Protein AF-A0A3C1PJQ9-F1 (afdb_monomer)

Nearest PDB structures (foldseek):
  4hst-assembly1_A  TM=9.030E-01  e=2.145E-10  Pseudomonas
  1pnk-assembly1_A  TM=7.696E-01  e=6.444E-09  Escherichia coli
  1kec-assembly1_A  TM=7.588E-01  e=7.122E-09  Escherichia coli
  1ai5-assembly1_A  TM=7.607E-01  e=7.487E-09  Escherichia coli
  1e3a-assembly1_A  TM=7.489E-01  e=1.843E-08  Escherichia coli

Radius of gyration: 20.41 Å; Cα contacts (8 Å, |Δi|>4): 200; chains: 1; bounding box: 45×37×62 Å

Sequence (170 aa):
MPGLEKQVEVYFDTYGIPHIYAQSESDAYYALGYVHAQERLFQMDLMRRVGSGRLAEIFGNDLVETDKFFRTLGIAQKAEEYAKSFNPDSSHAVAMAVAYAKGINQFIEQGKTPIEYTLLGIEKEKFIPSDFYNISGYMAYSFASAFKIEPIVSKVFEQYGTEYLPDMGI

pLDDT: mean 93.15, std 6.01, range [62.59, 98.06]

Structure (mmCIF, N/CA/C/O backbone):
data_AF-A0A3C1PJQ9-F1
#
_entry.id   AF-A0A3C1PJQ9-F1
#
loop_
_atom_site.group_PDB
_atom_site.id
_atom_site.type_symbol
_atom_site.label_atom_id
_atom_site.label_alt_id
_atom_site.label_comp_id
_atom_site.label_asym_id
_atom_site.label_entity_id
_atom_site.label_seq_id
_atom_site.pdbx_PDB_ins_code
_atom_site.Cartn_x
_atom_site.Cartn_y
_atom_site.Cartn_z
_atom_site.occupancy
_atom_site.B_iso_or_equiv
_atom_site.auth_seq_id
_atom_site.auth_comp_id
_atom_site.auth_asym_id
_atom_site.auth_atom_id
_atom_site.pdbx_PDB_model_num
ATOM 1 N N . MET A 1 1 ? -12.695 -4.477 18.049 1.00 72.56 1 MET A N 1
ATOM 2 C CA . MET A 1 1 ? -11.266 -4.450 17.666 1.00 72.56 1 MET A CA 1
ATOM 3 C C . MET A 1 1 ? -10.498 -3.771 18.792 1.00 72.56 1 MET A C 1
ATOM 5 O O . MET A 1 1 ? -10.986 -2.752 19.270 1.00 72.56 1 MET A O 1
ATOM 9 N N . PRO A 1 2 ? -9.384 -4.336 19.283 1.00 80.25 2 PRO A N 1
ATOM 10 C CA . PRO A 1 2 ? -8.573 -3.689 20.309 1.00 80.25 2 PRO A CA 1
ATOM 11 C C . PRO A 1 2 ? -8.003 -2.366 19.774 1.00 80.25 2 PRO A C 1
ATOM 13 O O . PRO A 1 2 ? -7.477 -2.319 18.663 1.00 80.25 2 PRO A O 1
ATOM 16 N N . GLY A 1 3 ? -8.113 -1.295 20.561 1.00 78.25 3 GLY A N 1
ATOM 17 C CA . GLY A 1 3 ? -7.587 0.027 20.204 1.00 78.25 3 GLY A CA 1
ATOM 18 C C . GLY A 1 3 ? -8.566 0.980 19.513 1.00 78.25 3 GLY A C 1
ATOM 19 O O . GLY A 1 3 ? -8.126 2.054 19.122 1.00 78.25 3 GLY A O 1
ATOM 20 N N . LEU A 1 4 ? -9.849 0.618 19.383 1.00 90.00 4 LEU A N 1
ATOM 21 C CA . LEU A 1 4 ? -10.903 1.595 19.087 1.00 90.00 4 LEU A CA 1
ATOM 22 C C . LEU A 1 4 ? -11.228 2.412 20.341 1.00 90.00 4 LEU A C 1
ATOM 24 O O . LEU A 1 4 ? -11.331 1.848 21.434 1.00 90.00 4 LEU A O 1
ATOM 28 N N . GLU A 1 5 ? -11.418 3.715 20.176 1.00 90.00 5 GLU A N 1
ATOM 29 C CA . GLU A 1 5 ? -11.813 4.622 21.259 1.00 90.00 5 GLU A CA 1
ATOM 30 C C . GLU A 1 5 ? -13.328 4.602 21.486 1.00 90.00 5 GLU A C 1
ATOM 32 O O . GLU A 1 5 ? -13.800 4.678 22.623 1.00 90.00 5 GLU A O 1
ATOM 37 N N . LYS A 1 6 ? -14.100 4.496 20.401 1.00 93.06 6 LYS A N 1
ATOM 38 C CA . LYS A 1 6 ? -15.564 4.482 20.392 1.00 93.06 6 LYS A CA 1
ATOM 39 C C . LYS A 1 6 ? -16.100 3.349 19.516 1.00 93.06 6 LYS A C 1
ATOM 41 O O . LYS A 1 6 ? -15.367 2.634 18.835 1.00 93.06 6 LYS A O 1
ATOM 46 N N . GLN A 1 7 ? -17.418 3.168 19.551 1.00 93.88 7 GLN A N 1
ATOM 47 C CA . GLN A 1 7 ? -18.094 2.209 18.684 1.00 93.88 7 GLN A CA 1
ATOM 48 C C . GLN A 1 7 ? -17.959 2.624 17.211 1.00 93.88 7 GLN A C 1
ATOM 50 O O . GLN A 1 7 ? -18.146 3.792 16.862 1.00 93.88 7 GLN A O 1
ATOM 55 N N . VAL A 1 8 ? -17.673 1.634 16.363 1.00 97.19 8 VAL A N 1
ATOM 56 C CA . VAL A 1 8 ? -17.693 1.746 14.903 1.00 97.19 8 VAL A CA 1
ATOM 57 C C . VAL A 1 8 ? -18.676 0.727 14.353 1.00 97.19 8 VAL A C 1
ATOM 59 O O . VAL A 1 8 ? -18.658 -0.436 14.763 1.00 97.19 8 VAL A O 1
ATOM 62 N N . GLU A 1 9 ? -19.515 1.158 13.421 1.00 97.06 9 GLU A N 1
ATOM 63 C CA . GLU A 1 9 ? -20.453 0.303 12.705 1.00 97.06 9 GLU A CA 1
ATOM 64 C C . GLU A 1 9 ? -20.013 0.169 11.251 1.00 97.06 9 GLU A C 1
ATOM 66 O O . GLU A 1 9 ? -19.730 1.159 10.576 1.00 97.06 9 GLU A O 1
ATOM 71 N N . VAL A 1 10 ? -19.947 -1.072 10.774 1.00 96.94 10 VAL A N 1
ATOM 72 C CA . VAL A 1 10 ? -19.665 -1.391 9.376 1.00 96.94 10 VAL A CA 1
ATOM 73 C C . VAL A 1 10 ? -20.825 -2.221 8.862 1.00 96.94 10 VAL A C 1
ATOM 75 O O . VAL A 1 10 ? -21.097 -3.294 9.403 1.00 96.94 10 VAL A O 1
ATOM 78 N N . TYR A 1 11 ? -21.496 -1.742 7.819 1.00 96.81 11 TYR A N 1
ATOM 79 C CA . TYR A 1 11 ? -22.477 -2.541 7.093 1.00 96.81 11 TYR A CA 1
ATOM 80 C C . TYR A 1 11 ? -22.088 -2.642 5.625 1.00 96.81 11 TYR A C 1
ATOM 82 O O . TYR A 1 11 ? -21.501 -1.725 5.058 1.00 96.81 11 TYR A O 1
ATOM 90 N N . PHE A 1 12 ? -22.427 -3.769 5.014 1.00 97.69 12 PHE A N 1
ATOM 91 C CA . PHE A 1 12 ? -22.260 -3.989 3.585 1.00 97.69 12 PHE A CA 1
ATOM 92 C C . PHE A 1 12 ? -23.628 -3.884 2.930 1.00 97.69 12 PHE A C 1
ATOM 94 O O . PHE A 1 12 ? -24.592 -4.486 3.411 1.00 97.69 12 PHE A O 1
ATOM 101 N N . ASP A 1 13 ? -23.726 -3.092 1.869 1.00 97.25 13 ASP A N 1
ATOM 102 C CA . ASP A 1 13 ? -24.965 -3.004 1.104 1.00 97.25 13 ASP A CA 1
ATOM 103 C C . ASP A 1 13 ? -25.174 -4.229 0.194 1.00 97.25 13 ASP A C 1
ATOM 105 O O . ASP A 1 13 ? -24.400 -5.189 0.196 1.00 97.25 13 ASP A O 1
ATOM 109 N N . THR A 1 14 ? -26.241 -4.211 -0.606 1.00 97.56 14 THR A N 1
ATOM 110 C CA . THR A 1 14 ? -26.588 -5.319 -1.509 1.00 97.56 14 THR A CA 1
ATOM 111 C C . THR A 1 14 ? -25.552 -5.581 -2.603 1.00 97.56 14 THR A C 1
ATOM 113 O O . THR A 1 14 ? -25.597 -6.638 -3.226 1.00 97.56 14 THR A O 1
ATOM 116 N N . TYR A 1 15 ? -24.642 -4.639 -2.855 1.00 96.94 15 TYR A N 1
ATOM 117 C CA . TYR A 1 15 ? -23.546 -4.773 -3.814 1.00 96.94 15 TYR A CA 1
ATOM 118 C C . TYR A 1 15 ? -22.225 -5.151 -3.135 1.00 96.94 15 TYR A C 1
ATOM 120 O O . TYR A 1 15 ? -21.206 -5.271 -3.814 1.00 96.94 15 TYR A O 1
ATOM 128 N N . GLY A 1 16 ? -22.225 -5.346 -1.812 1.00 94.75 16 GLY A N 1
ATOM 129 C CA . GLY A 1 16 ? -21.015 -5.625 -1.048 1.00 94.75 16 GLY A CA 1
ATOM 130 C C . GLY A 1 16 ? -20.123 -4.397 -0.868 1.00 94.75 16 GLY A C 1
ATOM 131 O O . GLY A 1 16 ? -18.930 -4.550 -0.618 1.00 94.75 16 GLY A O 1
ATOM 132 N N . ILE A 1 17 ? -20.662 -3.180 -0.995 1.00 97.00 17 ILE A N 1
ATOM 133 C CA . ILE A 1 17 ? -19.900 -1.962 -0.708 1.00 97.00 17 ILE A CA 1
ATOM 134 C C . ILE A 1 17 ? -19.950 -1.715 0.807 1.00 97.00 17 ILE A C 1
ATOM 136 O O . ILE A 1 17 ? -21.048 -1.657 1.370 1.00 97.00 17 ILE A O 1
ATOM 140 N N . PRO A 1 18 ? -18.795 -1.576 1.486 1.00 97.44 18 PRO A N 1
ATOM 141 C CA . PRO A 1 18 ? -18.763 -1.292 2.912 1.00 97.44 18 PRO A CA 1
ATOM 142 C C . PRO A 1 18 ? -19.053 0.185 3.196 1.00 97.44 18 PRO A C 1
ATOM 144 O O . PRO A 1 18 ? -18.413 1.080 2.644 1.00 97.44 18 PRO A O 1
ATOM 147 N N . HIS A 1 19 ? -19.961 0.433 4.133 1.00 97.62 19 HIS A N 1
ATOM 148 C CA . HIS A 1 19 ? -20.252 1.747 4.698 1.00 97.62 19 HIS A CA 1
ATOM 149 C C . HIS A 1 19 ? -19.795 1.764 6.158 1.00 97.62 19 HIS A C 1
ATOM 151 O O . HIS A 1 19 ? -20.226 0.927 6.954 1.00 97.62 19 HIS A O 1
ATOM 157 N N . ILE A 1 20 ? -18.902 2.695 6.504 1.00 97.75 20 ILE A N 1
ATOM 158 C CA . ILE A 1 20 ? -18.249 2.776 7.820 1.00 97.75 20 ILE A CA 1
ATOM 159 C C . ILE A 1 20 ? -18.738 4.028 8.553 1.00 97.75 20 ILE A C 1
ATOM 161 O O . ILE A 1 20 ? -18.538 5.145 8.077 1.00 97.75 20 ILE A O 1
ATOM 165 N N . TYR A 1 21 ? -19.332 3.844 9.732 1.00 97.56 21 TYR A N 1
ATOM 166 C CA . TYR A 1 21 ? -19.806 4.916 10.608 1.00 97.56 21 TYR A CA 1
ATOM 167 C C . TYR A 1 21 ? -19.012 4.896 11.907 1.00 97.56 21 TYR A C 1
ATOM 169 O O . TYR A 1 21 ? -19.026 3.909 12.641 1.00 97.56 21 TYR A O 1
ATOM 177 N N . ALA A 1 22 ? -18.330 5.998 12.205 1.00 96.88 22 ALA A N 1
ATOM 178 C CA . ALA A 1 22 ? -17.497 6.137 13.392 1.00 96.88 22 ALA A CA 1
ATOM 179 C C . ALA A 1 22 ? -17.677 7.518 14.034 1.00 96.88 22 ALA A C 1
ATOM 181 O O . ALA A 1 22 ? -17.985 8.502 13.364 1.00 96.88 22 ALA A O 1
ATOM 182 N N . GLN A 1 23 ? -17.453 7.588 15.347 1.00 94.94 23 GLN A N 1
ATOM 183 C CA . GLN A 1 23 ? -17.528 8.826 16.140 1.00 94.94 23 GLN A CA 1
ATOM 184 C C . GLN A 1 23 ? -16.151 9.455 16.430 1.00 94.94 23 GLN A C 1
ATOM 186 O O . GLN A 1 23 ? -16.045 10.394 17.230 1.00 94.94 23 GLN A O 1
ATOM 191 N N . SER A 1 24 ? -15.099 8.895 15.837 1.00 95.62 24 SER A N 1
ATOM 192 C CA . SER A 1 24 ? -13.719 9.374 15.866 1.00 95.62 24 SER A CA 1
ATOM 193 C C . SER A 1 24 ? -13.120 9.135 14.485 1.00 95.62 24 SER A C 1
ATOM 195 O O . SER A 1 24 ? -13.346 8.088 13.878 1.00 95.62 24 SER A O 1
ATOM 197 N N . GLU A 1 25 ? -12.372 10.110 13.978 1.00 95.56 25 GLU A N 1
ATOM 198 C CA . GLU A 1 25 ? -11.707 9.994 12.680 1.00 95.56 25 GLU A CA 1
ATOM 199 C C . GLU A 1 25 ? -10.656 8.873 12.705 1.00 95.56 25 GLU A C 1
ATOM 201 O O . GLU A 1 25 ? -10.611 8.046 11.800 1.00 95.56 25 GLU A O 1
ATOM 206 N N . SER A 1 26 ? -9.886 8.772 13.794 1.00 96.44 26 SER A N 1
ATOM 207 C CA . SER A 1 26 ? -8.902 7.700 14.001 1.00 96.44 26 SER A CA 1
ATOM 208 C C . SER A 1 26 ? -9.553 6.312 13.944 1.00 96.44 26 SER A C 1
ATOM 210 O O . SER A 1 26 ? -9.073 5.424 13.236 1.00 96.44 26 SER A O 1
ATOM 212 N N . ASP A 1 27 ? -10.699 6.143 14.614 1.00 97.69 27 ASP A N 1
ATOM 213 C CA . ASP A 1 27 ? -11.470 4.896 14.586 1.00 97.69 27 ASP A CA 1
ATOM 214 C C . ASP A 1 27 ? -12.003 4.587 13.177 1.00 97.69 27 ASP A C 1
ATOM 216 O O . ASP A 1 27 ? -12.011 3.425 12.763 1.00 97.69 27 ASP A O 1
ATOM 220 N N . ALA A 1 28 ? -12.398 5.617 12.415 1.00 97.62 28 ALA A N 1
ATOM 221 C CA . ALA A 1 28 ? -12.829 5.471 11.026 1.00 97.62 28 ALA A CA 1
ATOM 222 C C . ALA A 1 28 ? -11.695 4.933 10.142 1.00 97.62 28 ALA A C 1
ATOM 224 O O . ALA A 1 28 ? -11.903 3.971 9.404 1.00 97.62 28 ALA A O 1
ATOM 225 N N . TYR A 1 29 ? -10.486 5.499 10.242 1.00 97.56 29 TYR A N 1
ATOM 226 C CA . TYR A 1 29 ? -9.326 5.029 9.477 1.00 97.56 29 TYR A CA 1
ATOM 227 C C . TYR A 1 29 ? -8.857 3.643 9.917 1.00 97.56 29 TYR A C 1
ATOM 229 O O . TYR A 1 29 ? -8.504 2.830 9.062 1.00 97.56 29 TYR A O 1
ATOM 237 N N . TYR A 1 30 ? -8.901 3.332 11.216 1.00 97.81 30 TYR A N 1
ATOM 238 C CA . TYR A 1 30 ? -8.642 1.976 11.703 1.00 97.81 30 TYR A CA 1
ATOM 239 C C . TYR A 1 30 ? -9.622 0.997 11.045 1.00 97.81 30 TYR A C 1
ATOM 241 O O . TYR A 1 30 ? -9.199 0.033 10.401 1.00 97.81 30 TYR A O 1
ATOM 249 N N . ALA A 1 31 ? -10.928 1.240 11.164 1.00 97.94 31 ALA A N 1
ATOM 250 C CA . ALA A 1 31 ? -11.940 0.369 10.577 1.00 97.94 31 ALA A CA 1
ATOM 251 C C . ALA A 1 31 ? -11.802 0.264 9.055 1.00 97.94 31 ALA A C 1
ATOM 253 O O . ALA A 1 31 ? -11.889 -0.839 8.518 1.00 97.94 31 ALA A O 1
ATOM 254 N N . LEU A 1 32 ? -11.489 1.371 8.376 1.00 98.06 32 LEU A N 1
ATOM 255 C CA . LEU A 1 32 ? -11.190 1.379 6.949 1.00 98.06 32 LEU A CA 1
ATOM 256 C C . LEU A 1 32 ? -10.041 0.422 6.628 1.00 98.06 32 LEU A C 1
ATOM 258 O O . LEU A 1 32 ? -10.202 -0.421 5.757 1.00 98.06 32 LEU A O 1
ATOM 262 N N . GLY A 1 33 ? -8.920 0.485 7.351 1.00 97.75 33 GLY A N 1
ATOM 263 C CA . GLY A 1 33 ? -7.783 -0.418 7.142 1.00 97.75 33 GLY A CA 1
ATOM 264 C C . GLY A 1 33 ? -8.124 -1.885 7.367 1.00 97.75 33 GLY A C 1
ATOM 265 O O . GLY A 1 33 ? -7.709 -2.744 6.589 1.00 97.75 33 GLY A O 1
ATOM 266 N N . TYR A 1 34 ? -8.926 -2.169 8.392 1.00 97.81 34 TYR A N 1
ATOM 267 C CA . TYR A 1 34 ? -9.376 -3.526 8.689 1.00 97.81 34 TYR A CA 1
ATOM 268 C C . TYR A 1 34 ? -10.270 -4.089 7.580 1.00 97.81 34 TYR A C 1
ATOM 270 O O . TYR A 1 34 ? -10.021 -5.191 7.096 1.00 97.81 34 TYR A O 1
ATOM 278 N N . VAL A 1 35 ? -11.275 -3.325 7.142 1.00 97.81 35 VAL A N 1
ATOM 279 C CA . VAL A 1 35 ? -12.198 -3.726 6.067 1.00 97.81 35 VAL A CA 1
ATOM 280 C C . VAL A 1 35 ? -11.469 -3.828 4.727 1.00 97.81 35 VAL A C 1
ATOM 282 O O . VAL A 1 35 ? -11.709 -4.751 3.953 1.00 97.81 35 VAL A O 1
ATOM 285 N N . HIS A 1 36 ? -10.526 -2.926 4.451 1.00 97.75 36 HIS A N 1
ATOM 286 C CA . HIS A 1 36 ? -9.763 -2.974 3.208 1.00 97.75 36 HIS A CA 1
ATOM 287 C C . HIS A 1 36 ? -8.891 -4.231 3.139 1.00 97.75 36 HIS A C 1
ATOM 289 O O . HIS A 1 36 ? -8.861 -4.897 2.107 1.00 97.75 36 HIS A O 1
ATOM 295 N N . ALA A 1 37 ? -8.244 -4.608 4.246 1.00 97.69 37 ALA A N 1
ATOM 296 C CA . ALA A 1 37 ? -7.523 -5.871 4.337 1.00 97.69 37 ALA A CA 1
ATOM 297 C C . ALA A 1 37 ? -8.478 -7.075 4.254 1.00 97.69 37 ALA A C 1
ATOM 299 O O . ALA A 1 37 ? -8.189 -8.033 3.545 1.00 97.69 37 ALA A O 1
ATOM 300 N N . GLN A 1 38 ? -9.644 -7.013 4.897 1.00 96.88 38 GLN A N 1
ATOM 301 C CA . GLN A 1 38 ? -10.644 -8.076 4.806 1.00 96.88 38 GLN A CA 1
ATOM 302 C C . GLN A 1 38 ? -11.006 -8.425 3.361 1.00 96.88 38 GLN A C 1
ATOM 304 O O . GLN A 1 38 ? -11.040 -9.603 3.007 1.00 96.88 38 GLN A O 1
ATOM 309 N N . GLU A 1 39 ? -11.218 -7.406 2.532 1.00 96.62 39 GLU A N 1
ATOM 310 C CA . GLU A 1 39 ? -11.705 -7.591 1.168 1.00 96.62 39 GLU A CA 1
ATOM 311 C C . GLU A 1 39 ? -10.579 -7.694 0.131 1.00 96.62 39 GLU A C 1
ATOM 313 O O . GLU A 1 39 ? -10.757 -8.326 -0.908 1.00 96.62 39 GLU A O 1
ATOM 318 N N . ARG A 1 40 ? -9.427 -7.047 0.366 1.00 97.25 40 ARG A N 1
ATOM 319 C CA . ARG A 1 40 ? -8.392 -6.798 -0.659 1.00 97.25 40 ARG A CA 1
ATOM 320 C C . ARG A 1 40 ? -6.961 -7.075 -0.198 1.00 97.25 40 ARG A C 1
ATOM 322 O O . ARG A 1 40 ? -6.029 -6.625 -0.864 1.00 97.25 40 ARG A O 1
ATOM 329 N N . LEU A 1 41 ? -6.748 -7.828 0.887 1.00 97.56 41 LEU A N 1
ATOM 330 C CA . LEU A 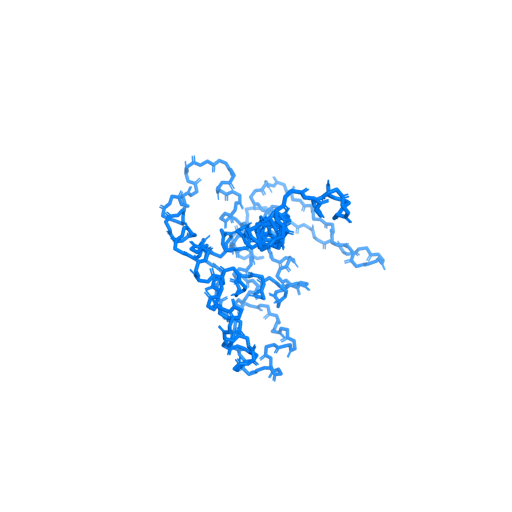1 41 ? -5.399 -8.064 1.425 1.00 97.56 41 LEU A CA 1
ATOM 331 C C . LEU A 1 41 ? -4.404 -8.564 0.368 1.00 97.56 41 LEU A C 1
ATOM 333 O O . LEU A 1 41 ? -3.321 -7.997 0.253 1.00 97.56 41 LEU A O 1
ATOM 337 N N . PHE A 1 42 ? -4.768 -9.569 -0.436 1.00 97.00 42 PHE A N 1
ATOM 338 C CA . PHE A 1 42 ? -3.859 -10.089 -1.462 1.00 97.00 42 PHE A CA 1
ATOM 339 C C . PHE A 1 42 ? -3.547 -9.045 -2.547 1.00 97.00 42 PHE A C 1
ATOM 341 O O . PHE A 1 42 ? -2.396 -8.887 -2.942 1.00 97.00 42 PHE A O 1
ATOM 348 N N . GLN A 1 43 ? -4.542 -8.259 -2.972 1.00 96.62 43 GLN A N 1
ATOM 349 C CA . GLN A 1 43 ? -4.330 -7.154 -3.912 1.00 96.62 43 GLN A CA 1
ATOM 350 C C . GLN A 1 43 ? -3.348 -6.117 -3.344 1.00 96.62 43 GLN A C 1
ATOM 352 O O . GLN A 1 43 ? -2.438 -5.679 -4.046 1.00 96.62 43 GLN A O 1
ATOM 357 N N . MET A 1 44 ? -3.509 -5.736 -2.075 1.00 97.12 44 MET A N 1
ATOM 358 C CA . MET A 1 44 ? -2.609 -4.796 -1.401 1.00 97.12 44 MET A CA 1
ATOM 359 C C . MET A 1 44 ? -1.181 -5.349 -1.308 1.00 97.12 44 MET A C 1
ATOM 361 O O . MET A 1 44 ? -0.220 -4.612 -1.538 1.00 97.12 44 MET A O 1
ATOM 365 N N . ASP A 1 45 ? -1.042 -6.644 -1.018 1.00 96.31 45 ASP A N 1
ATOM 366 C CA . ASP A 1 45 ? 0.248 -7.332 -0.955 1.00 96.31 45 ASP A CA 1
ATOM 367 C C . ASP A 1 45 ? 0.953 -7.349 -2.319 1.00 96.31 45 ASP A C 1
ATOM 369 O O . ASP A 1 45 ? 2.132 -7.005 -2.418 1.00 96.31 45 ASP A O 1
ATOM 373 N N . LEU A 1 46 ? 0.215 -7.630 -3.400 1.00 95.62 46 LEU A N 1
ATOM 374 C CA . LEU A 1 46 ? 0.738 -7.524 -4.762 1.00 95.62 46 LEU A CA 1
ATOM 375 C C . LEU A 1 46 ? 1.259 -6.117 -5.058 1.00 95.62 46 LEU A C 1
ATOM 377 O O . LEU A 1 46 ? 2.382 -5.972 -5.536 1.00 95.62 46 LEU A O 1
ATOM 381 N N . MET A 1 47 ? 0.486 -5.075 -4.740 1.00 95.56 47 MET A N 1
ATOM 382 C CA . MET A 1 47 ? 0.878 -3.692 -5.029 1.00 95.56 47 MET A CA 1
ATOM 383 C C . MET A 1 47 ? 2.159 -3.279 -4.291 1.00 95.56 47 MET A C 1
ATOM 385 O O . MET A 1 47 ? 3.031 -2.655 -4.902 1.00 95.56 47 MET A O 1
ATOM 389 N N . ARG A 1 48 ? 2.326 -3.655 -3.012 1.00 95.50 48 ARG A N 1
ATOM 390 C CA . ARG A 1 48 ? 3.584 -3.369 -2.294 1.00 95.50 48 ARG A CA 1
ATOM 391 C C . ARG A 1 48 ? 4.758 -4.194 -2.825 1.00 95.50 48 ARG A C 1
ATOM 393 O O . ARG A 1 48 ? 5.879 -3.684 -2.864 1.00 95.50 48 ARG A O 1
ATOM 400 N N . ARG A 1 49 ? 4.524 -5.434 -3.278 1.00 96.56 49 ARG A N 1
ATOM 401 C CA . ARG A 1 49 ? 5.555 -6.297 -3.881 1.00 96.56 49 ARG A CA 1
ATOM 402 C C . ARG A 1 49 ? 6.023 -5.763 -5.228 1.00 96.56 49 ARG A C 1
ATOM 404 O O . ARG A 1 49 ? 7.220 -5.783 -5.481 1.00 96.56 49 ARG A O 1
ATOM 411 N N . VAL A 1 50 ? 5.126 -5.218 -6.053 1.00 94.94 50 VAL A N 1
ATOM 412 C CA . VAL A 1 50 ? 5.522 -4.584 -7.322 1.00 94.94 50 VAL A CA 1
ATOM 413 C C . VAL A 1 50 ? 6.413 -3.375 -7.050 1.00 94.94 50 VAL A C 1
ATOM 415 O O . VAL A 1 50 ? 7.521 -3.298 -7.571 1.00 94.94 50 VAL A O 1
ATOM 418 N N . GLY A 1 51 ? 5.968 -2.461 -6.179 1.00 93.19 51 GLY A N 1
ATOM 419 C CA . GLY A 1 51 ? 6.728 -1.250 -5.851 1.00 93.19 51 GLY A CA 1
ATOM 420 C C . GLY A 1 51 ? 8.097 -1.530 -5.220 1.00 93.19 51 GLY A C 1
ATOM 421 O O . GLY A 1 51 ? 9.043 -0.783 -5.455 1.00 93.19 51 GLY A O 1
ATOM 422 N N . SER A 1 52 ? 8.224 -2.627 -4.465 1.00 96.19 52 SER A N 1
ATOM 423 C CA . SER A 1 52 ? 9.488 -3.048 -3.843 1.00 96.19 52 SER A CA 1
ATOM 424 C C . SER A 1 52 ? 10.350 -3.987 -4.702 1.00 96.19 52 SER A C 1
ATOM 426 O O . SER A 1 52 ? 11.483 -4.290 -4.320 1.00 96.19 52 SER A O 1
ATOM 428 N N . GLY A 1 53 ? 9.847 -4.448 -5.853 1.00 96.75 53 GLY A N 1
ATOM 429 C CA . GLY A 1 53 ? 10.508 -5.447 -6.698 1.00 96.75 53 GLY A CA 1
ATOM 430 C C . GLY A 1 53 ? 10.687 -6.795 -5.990 1.00 96.75 53 GLY A C 1
ATOM 431 O O . GLY A 1 53 ? 11.816 -7.276 -5.838 1.00 96.75 53 GLY A O 1
ATOM 432 N N . ARG A 1 54 ? 9.579 -7.355 -5.495 1.00 97.06 54 ARG A N 1
ATOM 433 C CA . ARG A 1 54 ? 9.478 -8.627 -4.755 1.00 97.06 54 ARG A CA 1
ATOM 434 C C . ARG A 1 54 ? 8.389 -9.559 -5.318 1.00 97.06 54 ARG A C 1
ATOM 436 O O . ARG A 1 54 ? 7.857 -10.401 -4.591 1.00 97.06 54 ARG A O 1
ATOM 443 N N . LEU A 1 55 ? 7.978 -9.390 -6.574 1.00 95.69 55 LEU A N 1
ATOM 444 C CA . LEU A 1 55 ? 6.964 -10.238 -7.207 1.00 95.69 55 LEU A CA 1
ATOM 445 C C . LEU A 1 55 ? 7.490 -11.641 -7.540 1.00 95.69 55 LEU A C 1
ATOM 447 O O . LEU A 1 55 ? 6.738 -12.614 -7.452 1.00 95.69 55 LEU A O 1
ATOM 451 N N . ALA A 1 56 ? 8.772 -11.774 -7.878 1.00 96.94 56 ALA A N 1
ATOM 452 C CA . ALA A 1 56 ? 9.391 -13.064 -8.172 1.00 96.94 56 ALA A CA 1
ATOM 453 C C . ALA A 1 56 ? 9.426 -13.992 -6.946 1.00 96.94 56 ALA A C 1
ATOM 455 O O . ALA A 1 56 ? 9.477 -15.208 -7.105 1.00 96.94 56 ALA A O 1
ATOM 456 N N . GLU A 1 57 ? 9.326 -13.447 -5.727 1.00 95.25 57 GLU A N 1
ATOM 457 C CA . GLU A 1 57 ? 9.204 -14.242 -4.496 1.00 95.25 57 GLU A CA 1
ATOM 458 C C . GLU A 1 57 ? 7.942 -15.116 -4.479 1.00 95.25 57 GLU A C 1
ATOM 460 O O . GLU A 1 57 ? 7.943 -16.162 -3.837 1.00 95.25 57 GLU A O 1
ATOM 465 N N . ILE A 1 58 ? 6.876 -14.697 -5.173 1.00 95.00 58 ILE A N 1
ATOM 466 C CA . ILE A 1 58 ? 5.569 -15.373 -5.144 1.00 95.00 58 ILE A CA 1
ATOM 467 C C . ILE A 1 58 ? 5.170 -15.992 -6.490 1.00 95.00 58 ILE A C 1
ATOM 469 O O . ILE A 1 58 ? 4.395 -16.943 -6.513 1.00 95.00 58 ILE A O 1
ATOM 473 N N . PHE A 1 59 ? 5.698 -15.485 -7.609 1.00 94.31 59 PHE A N 1
ATOM 474 C CA . PHE A 1 59 ? 5.394 -15.991 -8.957 1.00 94.31 59 PHE A CA 1
ATOM 475 C C . PHE A 1 59 ? 6.604 -16.609 -9.672 1.00 94.31 59 PHE A C 1
ATOM 477 O O . PHE A 1 59 ? 6.473 -17.113 -10.784 1.00 94.31 59 PHE A O 1
ATOM 484 N N . GLY A 1 60 ? 7.775 -16.614 -9.035 1.00 93.44 60 GLY A N 1
ATOM 485 C CA . GLY A 1 60 ? 8.972 -17.263 -9.553 1.00 93.44 60 GLY A CA 1
ATOM 486 C C . GLY A 1 60 ? 9.712 -16.467 -10.629 1.00 93.44 60 GLY A C 1
ATOM 487 O O . GLY A 1 60 ? 9.588 -15.248 -10.759 1.00 93.44 60 GLY A O 1
ATOM 488 N N . ASN A 1 61 ? 10.537 -17.191 -11.388 1.00 95.62 61 ASN A N 1
ATOM 489 C CA . ASN A 1 61 ? 11.592 -16.622 -12.230 1.00 95.62 61 ASN A CA 1
ATOM 490 C C . ASN A 1 61 ? 11.090 -15.684 -13.336 1.00 95.62 61 ASN A C 1
ATOM 492 O O . ASN A 1 61 ? 11.820 -14.773 -13.726 1.00 95.62 61 ASN A O 1
ATOM 496 N N . ASP A 1 62 ? 9.856 -15.868 -13.802 1.00 95.12 62 ASP A N 1
ATOM 497 C CA . ASP A 1 62 ? 9.284 -15.078 -14.896 1.00 95.12 62 ASP A CA 1
ATOM 498 C C . ASP A 1 62 ? 9.163 -13.587 -14.546 1.00 95.12 62 ASP A C 1
ATOM 500 O O . ASP A 1 62 ? 9.147 -12.741 -15.439 1.00 95.12 62 ASP A O 1
ATOM 504 N N . LEU A 1 63 ? 9.134 -13.242 -13.252 1.00 96.75 63 LEU A N 1
ATOM 505 C CA . LEU A 1 63 ? 9.009 -11.858 -12.787 1.00 96.75 63 LEU A CA 1
ATOM 506 C C . LEU A 1 63 ? 10.320 -11.240 -12.291 1.00 96.75 63 LEU A C 1
ATOM 508 O O . LEU A 1 63 ? 10.323 -10.100 -11.828 1.00 96.75 63 LEU A O 1
ATOM 512 N N . VAL A 1 64 ? 11.454 -11.932 -12.433 1.00 97.31 64 VAL A N 1
ATOM 513 C CA . VAL A 1 64 ? 12.762 -11.411 -11.999 1.00 97.31 64 VAL A CA 1
ATOM 514 C C . VAL A 1 64 ? 13.140 -10.130 -12.745 1.00 97.31 64 VAL A C 1
ATOM 516 O O . VAL A 1 64 ? 13.652 -9.193 -12.135 1.00 97.31 64 VAL A O 1
ATOM 519 N N . GLU A 1 65 ? 12.873 -10.048 -14.050 1.00 96.38 65 GLU A N 1
ATOM 520 C CA . GLU A 1 65 ? 13.175 -8.838 -14.828 1.00 96.38 65 GLU A CA 1
ATOM 521 C C . GLU A 1 65 ? 12.261 -7.667 -14.446 1.00 96.38 65 GLU A C 1
ATOM 523 O O . GLU A 1 65 ? 12.713 -6.522 -14.380 1.00 96.38 65 GLU A O 1
ATOM 528 N N . THR A 1 66 ? 11.000 -7.946 -14.103 1.00 94.38 66 THR A N 1
ATOM 529 C CA . THR A 1 66 ? 10.086 -6.941 -13.546 1.00 94.38 66 THR A CA 1
ATOM 530 C C . THR A 1 66 ? 10.595 -6.422 -12.202 1.00 94.38 66 THR A C 1
ATOM 532 O O . THR A 1 66 ? 10.658 -5.209 -11.997 1.00 94.38 66 THR A O 1
ATOM 535 N N . ASP A 1 67 ? 11.030 -7.313 -11.312 1.00 97.31 67 ASP A N 1
ATOM 536 C CA . ASP A 1 67 ? 11.583 -6.933 -10.012 1.00 97.31 67 ASP A CA 1
ATOM 537 C C . ASP A 1 67 ? 12.856 -6.096 -10.149 1.00 97.31 67 ASP A C 1
ATOM 539 O O . ASP A 1 67 ? 13.004 -5.076 -9.471 1.00 97.31 67 ASP A O 1
ATOM 543 N N . LYS A 1 68 ? 13.762 -6.478 -11.058 1.00 96.75 68 LYS A N 1
ATOM 544 C CA . LYS A 1 68 ? 14.961 -5.689 -11.370 1.00 96.75 68 LYS A CA 1
ATOM 545 C C . LYS A 1 68 ? 14.593 -4.294 -11.855 1.00 96.75 68 LYS A C 1
ATOM 547 O O . LYS A 1 68 ? 15.148 -3.327 -11.343 1.00 96.75 68 LYS A O 1
ATOM 552 N N . PHE A 1 69 ? 13.640 -4.181 -12.780 1.00 93.94 69 PHE A N 1
ATOM 553 C CA . PHE A 1 69 ? 13.190 -2.892 -13.298 1.00 93.94 69 PHE A CA 1
ATOM 554 C C . PHE A 1 69 ? 12.688 -1.968 -12.177 1.00 93.94 69 PHE A C 1
ATOM 556 O O . PHE A 1 69 ? 13.175 -0.845 -12.044 1.00 93.94 69 PHE A O 1
ATOM 563 N N . PHE A 1 70 ? 11.785 -2.445 -11.313 1.00 94.44 70 PHE A N 1
ATOM 564 C CA . PHE A 1 70 ? 11.269 -1.636 -10.201 1.00 94.44 70 PHE A CA 1
ATOM 565 C C . PHE A 1 70 ? 12.337 -1.295 -9.155 1.00 94.44 70 PHE A C 1
ATOM 567 O O . PHE A 1 70 ? 12.332 -0.191 -8.605 1.00 94.44 70 PHE A O 1
ATOM 574 N N . ARG A 1 71 ? 13.310 -2.185 -8.930 1.00 95.31 71 ARG A N 1
ATOM 575 C CA . ARG A 1 71 ? 14.481 -1.884 -8.093 1.00 95.31 71 ARG A CA 1
ATOM 576 C C . ARG A 1 71 ? 15.366 -0.802 -8.710 1.00 95.31 71 ARG A C 1
ATOM 578 O O . ARG A 1 71 ? 15.839 0.063 -7.978 1.00 95.31 71 ARG A O 1
ATOM 585 N N . THR A 1 72 ? 15.546 -0.793 -10.032 1.00 94.50 72 THR A N 1
ATOM 586 C CA . THR A 1 72 ? 16.296 0.254 -10.748 1.00 94.50 72 THR A CA 1
ATOM 587 C C . THR A 1 72 ? 15.615 1.620 -10.664 1.00 94.50 72 THR A C 1
ATOM 589 O O . THR A 1 72 ? 16.311 2.629 -10.584 1.00 94.50 72 THR A O 1
ATOM 592 N N . LEU A 1 73 ? 14.279 1.67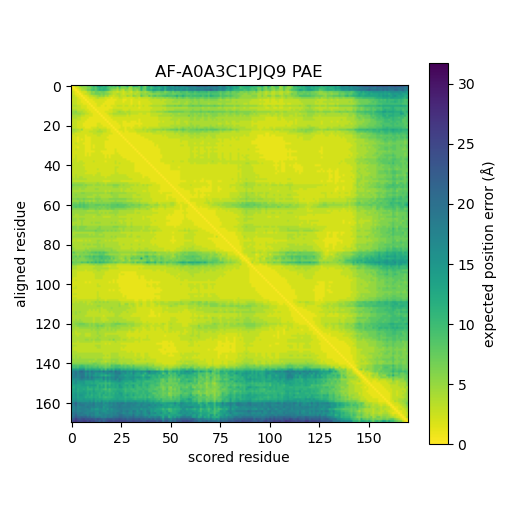6 -10.605 1.00 91.88 73 LEU A N 1
ATOM 593 C CA . LEU A 1 73 ? 13.550 2.933 -10.376 1.00 91.88 73 LEU A CA 1
ATOM 594 C C . LEU A 1 73 ? 13.795 3.533 -8.979 1.00 91.88 73 LEU A C 1
ATOM 596 O O . LEU A 1 73 ? 13.468 4.695 -8.74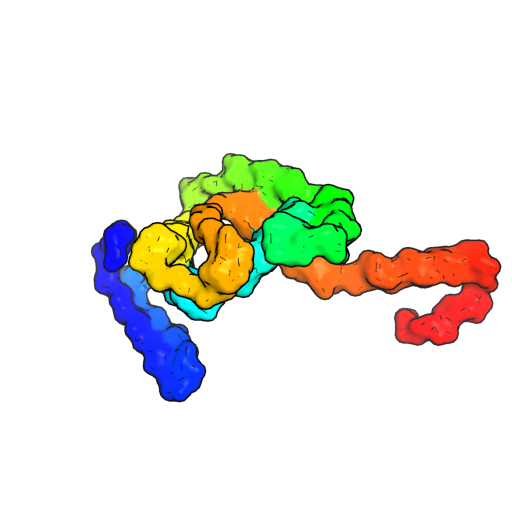9 1.00 91.88 73 LEU A O 1
ATOM 600 N N . GLY A 1 74 ? 14.346 2.765 -8.033 1.00 94.31 74 GLY A N 1
ATOM 601 C CA . GLY A 1 74 ? 14.690 3.258 -6.697 1.00 94.31 74 GLY A CA 1
ATOM 602 C C . GLY A 1 74 ? 13.489 3.514 -5.780 1.00 94.31 74 GLY A C 1
ATOM 603 O O . GLY A 1 74 ? 13.650 4.158 -4.741 1.00 94.31 74 GLY A O 1
ATOM 604 N N . ILE A 1 75 ? 12.298 3.000 -6.122 1.00 95.31 75 ILE A N 1
ATOM 605 C CA . ILE A 1 75 ? 11.070 3.185 -5.328 1.00 95.31 75 ILE A CA 1
ATOM 606 C C . ILE A 1 75 ? 11.270 2.664 -3.904 1.00 95.31 75 ILE A C 1
ATOM 608 O O . ILE A 1 75 ? 11.052 3.410 -2.954 1.00 95.31 75 ILE A O 1
ATOM 612 N N . ALA A 1 76 ? 11.762 1.430 -3.756 1.00 95.88 76 ALA A N 1
ATOM 613 C CA . ALA A 1 76 ? 12.007 0.811 -2.452 1.00 95.88 76 ALA A CA 1
ATOM 614 C C . ALA A 1 76 ? 12.971 1.631 -1.579 1.00 95.88 76 ALA A C 1
ATOM 616 O O . ALA A 1 76 ? 12.697 1.888 -0.408 1.00 95.88 76 ALA A O 1
ATOM 617 N N . GLN A 1 77 ? 14.074 2.105 -2.167 1.00 95.81 77 GLN A N 1
ATOM 618 C CA . GLN A 1 77 ? 15.070 2.906 -1.455 1.00 95.81 77 GLN A CA 1
ATOM 619 C C . GLN A 1 77 ? 14.462 4.212 -0.929 1.00 95.81 77 GLN A C 1
ATOM 621 O O . GLN A 1 77 ? 14.695 4.599 0.217 1.00 95.81 77 GLN A O 1
ATOM 626 N N . LYS A 1 78 ? 13.660 4.894 -1.755 1.00 96.44 78 LYS A N 1
ATOM 627 C CA . LYS A 1 78 ? 12.983 6.132 -1.355 1.00 96.44 78 LYS A CA 1
ATOM 628 C C . LYS A 1 78 ? 11.853 5.884 -0.365 1.00 96.44 78 LYS A C 1
ATOM 630 O O . LYS A 1 78 ? 11.685 6.669 0.562 1.00 96.44 78 LYS A O 1
ATOM 635 N N . ALA A 1 79 ? 11.136 4.774 -0.503 1.00 96.69 79 ALA A N 1
ATOM 636 C CA . ALA A 1 79 ? 10.118 4.354 0.446 1.00 96.69 79 ALA A CA 1
ATOM 637 C C . ALA A 1 79 ? 10.697 4.135 1.851 1.00 96.69 79 ALA A C 1
ATOM 639 O O . ALA A 1 79 ? 10.106 4.585 2.829 1.00 96.69 79 ALA A O 1
ATOM 640 N N . GLU A 1 80 ? 11.869 3.505 1.965 1.00 96.44 80 GLU A N 1
ATOM 641 C CA . GLU A 1 80 ? 12.581 3.356 3.240 1.00 96.44 80 GLU A CA 1
ATOM 642 C C . GLU A 1 80 ? 13.071 4.694 3.806 1.00 96.44 80 GLU A C 1
ATOM 644 O O . GLU A 1 80 ? 13.011 4.917 5.015 1.00 96.44 80 GLU A O 1
ATOM 649 N N . GLU A 1 81 ? 13.552 5.600 2.952 1.00 95.94 81 GLU A N 1
ATOM 650 C CA . GLU A 1 81 ? 13.972 6.942 3.363 1.00 95.94 81 GLU A CA 1
ATOM 651 C C . GLU A 1 81 ? 12.795 7.740 3.942 1.00 95.94 81 GLU A C 1
ATOM 653 O O . GLU A 1 81 ? 12.901 8.277 5.045 1.00 95.94 81 GLU A O 1
ATOM 658 N N . TYR A 1 82 ? 11.655 7.756 3.247 1.00 93.44 82 TYR A N 1
ATOM 659 C CA . TYR A 1 82 ? 10.445 8.455 3.684 1.00 93.44 82 TYR A CA 1
ATOM 660 C C . TYR A 1 82 ? 9.763 7.783 4.876 1.00 93.44 82 TYR A C 1
ATOM 662 O O . TYR A 1 82 ? 9.219 8.466 5.737 1.00 93.44 82 TYR A O 1
ATOM 670 N N . ALA A 1 83 ? 9.862 6.460 5.009 1.00 94.44 83 ALA A N 1
ATOM 671 C CA . ALA A 1 83 ? 9.356 5.753 6.182 1.00 94.44 83 ALA A CA 1
ATOM 672 C C . ALA A 1 83 ? 9.991 6.243 7.498 1.00 94.44 83 ALA A C 1
ATOM 674 O O . ALA A 1 83 ? 9.354 6.159 8.546 1.00 94.44 83 ALA A O 1
ATOM 675 N N . LYS A 1 84 ? 11.209 6.806 7.467 1.00 93.25 84 LYS A N 1
ATOM 676 C CA . LYS A 1 84 ? 11.871 7.359 8.665 1.00 93.25 84 LYS A CA 1
ATOM 677 C C . LYS A 1 84 ? 11.165 8.590 9.231 1.00 93.25 84 LYS A C 1
ATOM 679 O O . LYS A 1 84 ? 11.291 8.851 10.423 1.00 93.25 84 LYS A O 1
ATOM 684 N N . SER A 1 85 ? 10.430 9.339 8.408 1.00 89.12 85 SER A N 1
ATOM 685 C CA . SER A 1 85 ? 9.624 10.479 8.858 1.00 89.12 85 SER A CA 1
ATOM 686 C C . SER A 1 85 ? 8.171 10.103 9.166 1.00 89.12 85 SER A C 1
ATOM 688 O O . SER A 1 85 ? 7.379 10.984 9.500 1.00 89.12 85 SER A O 1
ATOM 690 N N . PHE A 1 86 ? 7.814 8.812 9.113 1.00 90.31 86 PHE A N 1
ATOM 691 C CA . PHE A 1 86 ? 6.469 8.309 9.399 1.00 90.31 86 PHE A CA 1
ATOM 692 C C . PHE A 1 86 ? 6.181 8.289 10.911 1.00 90.31 86 PHE A C 1
ATOM 694 O O . PHE A 1 86 ? 6.063 7.242 11.546 1.00 90.31 86 PHE A O 1
ATOM 701 N N . ASN A 1 87 ? 6.110 9.480 11.500 1.00 89.19 87 ASN A N 1
ATOM 702 C CA . ASN A 1 87 ? 5.788 9.702 12.903 1.00 89.19 87 ASN A CA 1
ATOM 703 C C . ASN A 1 87 ? 4.339 10.221 13.022 1.00 89.19 87 ASN A C 1
ATOM 705 O O . ASN A 1 87 ? 4.043 11.245 12.401 1.00 89.19 87 ASN A O 1
ATOM 709 N N . PRO A 1 88 ? 3.439 9.586 13.802 1.00 85.31 88 PRO A N 1
ATOM 710 C CA . PRO A 1 88 ? 2.069 10.077 13.994 1.00 85.31 88 PRO A CA 1
ATOM 711 C C . PRO A 1 88 ? 1.997 11.529 14.490 1.00 85.31 88 PRO A C 1
ATOM 713 O O . PRO A 1 88 ? 1.065 12.237 14.128 1.00 85.31 88 PRO A O 1
ATOM 716 N N . ASP A 1 89 ? 3.001 12.007 15.227 1.00 91.19 89 ASP A N 1
ATOM 717 C CA . ASP A 1 89 ? 3.037 13.386 15.733 1.00 91.19 89 ASP A CA 1
ATOM 718 C C . ASP A 1 89 ? 3.458 14.412 14.665 1.00 91.19 89 ASP A C 1
ATOM 720 O O . ASP A 1 89 ? 3.376 15.619 14.884 1.00 91.19 89 ASP A O 1
ATOM 724 N N . SER A 1 90 ? 3.934 13.955 13.500 1.00 89.38 90 SER A N 1
ATOM 725 C CA . SER A 1 90 ? 4.446 14.839 12.444 1.00 89.38 90 SER A CA 1
ATOM 726 C C . SER A 1 90 ? 3.344 15.594 11.703 1.00 89.38 90 SER A C 1
ATOM 728 O O . SER A 1 90 ? 3.546 16.734 11.288 1.00 89.38 90 SER A O 1
ATOM 730 N N . SER A 1 91 ? 2.190 14.959 11.492 1.00 93.88 91 SER A N 1
ATOM 731 C CA . SER A 1 91 ? 1.048 15.565 10.812 1.00 93.88 91 SER A CA 1
ATOM 732 C C . SER A 1 91 ? -0.220 14.745 11.016 1.00 93.88 91 SER A C 1
ATOM 734 O O . SER A 1 91 ? -0.170 13.526 11.190 1.00 93.88 91 SER A O 1
ATOM 736 N N . HIS A 1 92 ? -1.370 15.412 10.879 1.00 94.69 92 HIS A N 1
ATOM 737 C CA . HIS A 1 92 ? -2.687 14.768 10.894 1.00 94.69 92 HIS A CA 1
ATOM 738 C C . HIS A 1 92 ? -2.783 13.602 9.900 1.00 94.69 92 HIS A C 1
ATOM 740 O O . HIS A 1 92 ? -3.226 12.512 10.249 1.00 94.69 92 HIS A O 1
ATOM 746 N N . ALA A 1 93 ? -2.296 13.799 8.671 1.00 93.25 93 ALA A N 1
ATOM 747 C CA . ALA A 1 93 ? -2.333 12.772 7.632 1.00 93.25 93 ALA A CA 1
ATOM 748 C C . ALA A 1 93 ? -1.532 11.516 8.021 1.00 93.25 93 ALA A C 1
ATOM 750 O O . ALA A 1 93 ? -1.997 10.397 7.802 1.00 93.25 93 ALA A O 1
ATOM 751 N N . VAL A 1 94 ? -0.356 11.684 8.636 1.00 94.00 94 VAL A N 1
ATOM 752 C CA . VAL A 1 94 ? 0.455 10.549 9.101 1.00 94.00 94 VAL A CA 1
ATOM 753 C C . VAL A 1 94 ? -0.204 9.862 10.298 1.00 94.00 94 VAL A C 1
ATOM 755 O O . VAL A 1 94 ? -0.224 8.633 10.339 1.00 94.00 94 VAL A O 1
ATOM 758 N N . ALA A 1 95 ? -0.818 10.606 11.224 1.00 95.06 95 ALA A N 1
ATOM 759 C CA . ALA A 1 95 ? -1.592 10.014 12.317 1.00 95.06 95 ALA A CA 1
ATOM 760 C C . ALA A 1 95 ? -2.722 9.106 11.794 1.00 95.06 95 ALA A C 1
ATOM 762 O O . ALA A 1 95 ? -2.878 7.974 12.260 1.00 95.06 95 ALA A O 1
ATOM 763 N N . MET A 1 96 ? -3.463 9.559 10.778 1.00 96.31 96 MET A N 1
ATOM 764 C CA . MET A 1 96 ? -4.530 8.768 10.154 1.00 96.31 96 MET A CA 1
ATOM 765 C C . MET A 1 96 ? -3.982 7.561 9.382 1.00 96.31 96 MET A C 1
ATOM 767 O O . MET A 1 96 ? -4.532 6.464 9.480 1.00 96.31 96 MET A O 1
ATOM 771 N N . ALA A 1 97 ? -2.851 7.711 8.687 1.00 95.38 97 ALA A N 1
ATOM 772 C CA . ALA A 1 97 ? -2.178 6.596 8.023 1.00 95.38 97 ALA A CA 1
ATOM 773 C C . ALA A 1 97 ? -1.690 5.529 9.024 1.00 95.38 97 ALA A C 1
ATOM 775 O O . ALA A 1 97 ? -1.784 4.333 8.748 1.00 95.38 97 ALA A O 1
ATOM 776 N N . VAL A 1 98 ? -1.229 5.934 10.213 1.00 95.19 98 VAL A N 1
ATOM 777 C CA . VAL A 1 98 ? -0.880 5.015 11.310 1.00 95.19 98 VAL A CA 1
ATOM 778 C C . V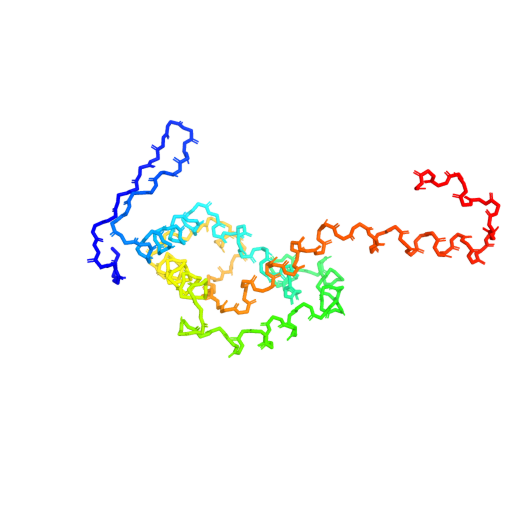AL A 1 98 ? -2.118 4.274 11.822 1.00 95.19 98 VAL A C 1
ATOM 780 O O . VAL A 1 98 ? -2.050 3.061 12.028 1.00 95.19 98 VAL A O 1
ATOM 783 N N . ALA A 1 99 ? -3.250 4.959 12.015 1.00 96.12 99 ALA A N 1
ATOM 784 C CA . ALA A 1 99 ? -4.508 4.317 12.411 1.00 96.12 99 ALA A CA 1
ATOM 785 C C . ALA A 1 99 ? -4.966 3.286 11.363 1.00 96.12 99 ALA A C 1
ATOM 787 O O . ALA A 1 99 ? -5.262 2.139 11.701 1.00 96.12 99 ALA A O 1
ATOM 788 N N . TYR A 1 100 ? -4.902 3.651 10.083 1.00 97.38 100 TYR A N 1
ATOM 789 C CA . TYR A 1 100 ? -5.177 2.760 8.957 1.00 97.38 100 TYR A CA 1
ATOM 790 C C . TYR A 1 100 ? -4.250 1.531 8.930 1.00 97.38 100 TYR A C 1
ATOM 792 O O . TYR A 1 100 ? -4.722 0.397 8.817 1.00 97.38 100 TYR A O 1
ATOM 800 N N . ALA A 1 101 ? -2.942 1.722 9.134 1.00 96.56 101 ALA A N 1
ATOM 801 C CA . ALA A 1 101 ? -1.965 0.633 9.219 1.00 96.56 101 ALA A CA 1
ATOM 802 C C . ALA A 1 101 ? -2.270 -0.350 10.361 1.00 96.56 101 ALA A C 1
ATOM 804 O O . ALA A 1 101 ? -2.132 -1.563 10.192 1.00 96.56 101 ALA A O 1
ATOM 805 N N . LYS A 1 102 ? -2.706 0.157 11.523 1.00 96.88 102 LYS A N 1
ATOM 806 C CA . LYS A 1 102 ? -3.135 -0.681 12.655 1.00 96.88 102 LYS A CA 1
ATOM 807 C C . LYS A 1 102 ? -4.333 -1.549 12.274 1.00 96.88 102 LYS A C 1
ATOM 809 O O . LYS A 1 102 ? -4.319 -2.738 12.572 1.00 96.88 102 LYS A O 1
ATOM 814 N N . GLY A 1 103 ? -5.306 -0.988 11.553 1.00 97.50 103 GLY A N 1
ATOM 815 C CA . GLY A 1 103 ? -6.442 -1.724 10.993 1.00 97.50 103 GLY A CA 1
ATOM 816 C C . GLY A 1 103 ? -6.043 -2.892 10.107 1.00 97.50 103 GLY A C 1
ATOM 817 O O . GLY A 1 103 ? -6.486 -4.020 10.332 1.00 97.50 103 GLY A O 1
ATOM 818 N N . ILE A 1 104 ? -5.153 -2.635 9.149 1.00 98.00 104 ILE A N 1
ATOM 819 C CA . ILE A 1 104 ? -4.629 -3.667 8.248 1.00 98.00 104 ILE A CA 1
ATOM 820 C C . ILE A 1 104 ? -3.939 -4.774 9.050 1.00 98.00 104 ILE A C 1
ATOM 822 O O . ILE A 1 104 ? -4.246 -5.955 8.887 1.00 98.00 104 ILE A O 1
ATOM 826 N N . ASN A 1 105 ? -3.026 -4.395 9.946 1.00 97.75 105 ASN A N 1
ATOM 827 C CA . ASN A 1 105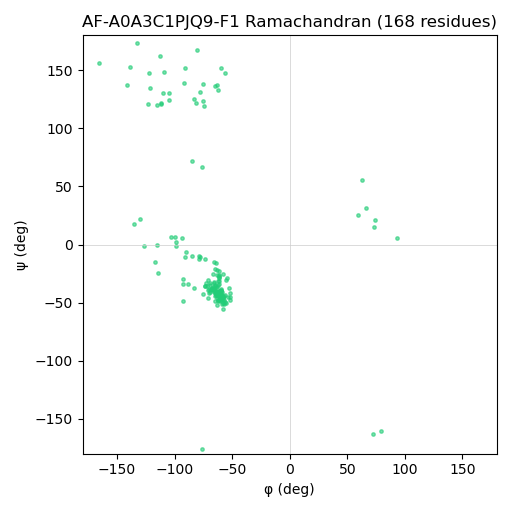 ? -2.237 -5.345 10.727 1.00 97.75 105 ASN A CA 1
ATOM 828 C C . ASN A 1 105 ? -3.093 -6.180 11.682 1.00 97.75 105 ASN A C 1
ATOM 830 O O . ASN A 1 105 ? -2.857 -7.377 11.831 1.00 97.75 105 ASN A O 1
ATOM 834 N N . GLN A 1 106 ? -4.141 -5.587 12.250 1.00 97.38 106 GLN A N 1
ATOM 835 C CA . GLN A 1 106 ? -5.120 -6.296 13.063 1.00 97.38 106 GLN A CA 1
ATOM 836 C C . GLN A 1 106 ? -5.821 -7.412 12.266 1.00 97.38 106 GLN A C 1
ATOM 838 O O . GLN A 1 106 ? -6.007 -8.516 12.784 1.00 97.38 106 GLN A O 1
ATOM 843 N N . PHE A 1 107 ? -6.196 -7.156 11.006 1.00 97.38 107 PHE A N 1
ATOM 844 C CA . PHE A 1 107 ? -6.768 -8.190 10.137 1.00 97.38 107 PHE A CA 1
ATOM 845 C C . PHE A 1 107 ? -5.723 -9.226 9.706 1.00 97.38 107 PHE A C 1
ATOM 847 O O . PHE A 1 107 ? -6.013 -10.419 9.684 1.00 97.38 107 PHE A O 1
ATOM 854 N N . ILE A 1 108 ? -4.491 -8.810 9.406 1.00 97.06 108 ILE A N 1
ATOM 855 C CA . ILE A 1 108 ? -3.403 -9.741 9.078 1.00 97.06 108 ILE A CA 1
ATOM 856 C C . ILE A 1 108 ? -3.190 -10.752 10.212 1.00 97.06 108 ILE A C 1
ATOM 858 O O . ILE A 1 108 ? -3.075 -11.948 9.945 1.00 97.06 108 ILE A O 1
ATOM 862 N N . GLU A 1 109 ? -3.195 -10.297 11.464 1.00 96.19 109 GLU A N 1
ATOM 863 C CA . GLU A 1 109 ? -2.947 -11.143 12.633 1.00 96.19 109 GLU A CA 1
ATOM 864 C C . GLU A 1 109 ? -4.131 -12.047 12.996 1.00 96.19 109 GLU A C 1
ATOM 866 O O . GLU A 1 109 ? -3.931 -13.211 13.335 1.00 96.19 109 GLU A O 1
ATOM 871 N N . GLN A 1 110 ? -5.361 -11.526 12.947 1.00 95.12 110 GLN A N 1
ATOM 872 C CA . GLN A 1 110 ? -6.530 -12.199 13.540 1.00 95.12 110 GLN A CA 1
ATOM 873 C C . GLN A 1 110 ? -7.607 -12.587 12.521 1.00 95.12 110 GLN A C 1
ATOM 875 O O . GLN A 1 110 ? -8.516 -13.357 12.830 1.00 95.12 110 GLN A O 1
ATOM 880 N N . GLY A 1 111 ? -7.540 -12.026 11.317 1.00 93.88 111 GLY A N 1
ATOM 881 C CA . GLY A 1 111 ? -8.490 -12.249 10.238 1.00 93.88 111 GLY A CA 1
ATOM 882 C C . GLY A 1 111 ? -8.241 -13.544 9.471 1.00 93.88 111 GLY A C 1
ATOM 883 O O . GLY A 1 111 ? -7.188 -14.186 9.566 1.00 93.88 111 GLY A O 1
ATOM 884 N N . LYS A 1 112 ? -9.237 -13.917 8.662 1.00 95.19 112 LYS A N 1
ATOM 885 C CA . LYS A 1 112 ? -9.153 -15.081 7.776 1.00 95.19 112 LYS A CA 1
ATOM 886 C C . LYS A 1 112 ? -8.048 -14.871 6.746 1.00 95.19 112 LYS A C 1
ATOM 888 O O . LYS A 1 112 ? -7.919 -13.794 6.173 1.00 95.19 112 LYS A O 1
ATOM 893 N N . THR A 1 113 ? -7.260 -15.910 6.506 1.00 95.56 113 THR A N 1
ATOM 894 C CA . THR A 1 113 ? -6.254 -15.900 5.443 1.00 95.56 113 THR A CA 1
ATOM 895 C C . THR A 1 113 ? -6.949 -16.058 4.086 1.00 95.56 113 THR A C 1
ATOM 897 O O . THR A 1 113 ? -7.691 -17.031 3.925 1.00 95.56 113 THR A O 1
ATOM 900 N N . PRO A 1 114 ? -6.753 -15.126 3.132 1.00 95.94 114 PRO A N 1
ATOM 901 C CA . PRO A 1 114 ? -7.270 -15.274 1.773 1.00 95.94 114 PRO A CA 1
ATOM 902 C C . PRO A 1 114 ? -6.717 -16.530 1.092 1.00 95.94 114 PRO A C 1
ATOM 904 O O . PRO A 1 114 ? -5.614 -16.982 1.409 1.00 95.94 114 PRO A O 1
ATOM 907 N N . ILE A 1 115 ? -7.480 -17.097 0.158 1.00 96.25 115 ILE A N 1
ATOM 908 C CA . ILE A 1 115 ? -7.159 -18.390 -0.463 1.00 96.25 115 ILE A CA 1
ATOM 909 C C . ILE A 1 115 ? -5.837 -18.354 -1.239 1.00 96.25 115 ILE A C 1
ATOM 911 O O . ILE A 1 115 ? -5.114 -19.346 -1.273 1.00 96.25 115 ILE A O 1
ATOM 915 N N . GLU A 1 116 ? -5.487 -17.202 -1.805 1.00 96.62 116 GLU A N 1
ATOM 916 C CA . GLU A 1 116 ? -4.278 -16.979 -2.593 1.00 96.62 116 GLU A CA 1
ATOM 917 C C . GLU A 1 116 ? -3.012 -17.266 -1.782 1.00 96.62 116 GLU A C 1
ATOM 919 O O . GLU A 1 116 ? -2.093 -17.899 -2.296 1.00 96.62 116 GLU A O 1
ATOM 924 N N . TYR A 1 117 ? -2.990 -16.905 -0.494 1.00 96.31 117 TYR A N 1
ATOM 925 C CA . TYR A 1 117 ? -1.867 -17.207 0.401 1.00 96.31 117 TYR A CA 1
ATOM 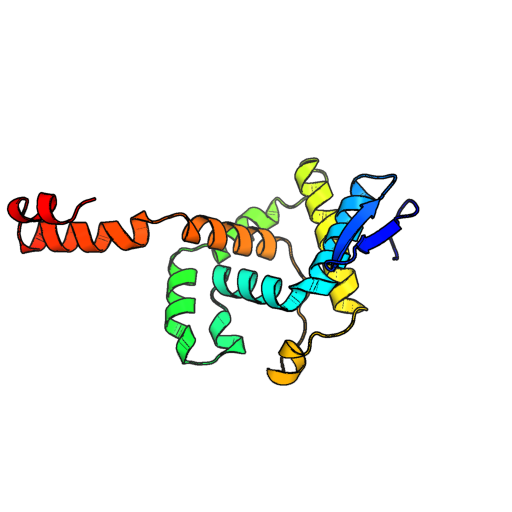926 C C . TYR A 1 117 ? -1.676 -18.715 0.575 1.00 96.31 117 TYR A C 1
ATOM 928 O O . TYR A 1 117 ? -0.554 -19.214 0.532 1.00 96.31 117 TYR A O 1
ATOM 936 N N . THR A 1 118 ? -2.774 -19.458 0.734 1.00 95.12 118 THR A N 1
ATOM 937 C CA . THR A 1 118 ? -2.736 -20.919 0.867 1.00 95.12 118 THR A CA 1
ATOM 938 C C . THR A 1 118 ? -2.328 -21.598 -0.439 1.00 95.12 118 THR A C 1
ATOM 940 O O . THR A 1 118 ? -1.534 -22.532 -0.406 1.00 95.12 118 THR A O 1
ATOM 943 N N . LEU A 1 119 ? -2.832 -21.126 -1.584 1.00 95.94 119 LEU A N 1
ATOM 944 C CA . LEU A 1 119 ? -2.501 -21.683 -2.899 1.00 95.94 119 LEU A CA 1
ATOM 945 C C . LEU A 1 119 ? -1.040 -21.444 -3.286 1.00 95.94 119 LEU A C 1
ATOM 947 O O . LEU A 1 119 ? -0.415 -22.325 -3.871 1.00 95.94 119 LEU A O 1
ATOM 951 N N . LEU A 1 120 ? -0.503 -20.270 -2.955 1.00 94.62 120 LEU A N 1
ATOM 952 C CA . LEU A 1 120 ? 0.885 -19.901 -3.237 1.00 94.62 120 LEU A CA 1
ATOM 953 C C . LEU A 1 120 ? 1.863 -20.389 -2.156 1.00 94.62 120 LEU A C 1
ATOM 955 O O . LEU A 1 120 ? 3.071 -20.318 -2.358 1.00 94.62 120 LEU A O 1
ATOM 959 N N . GLY A 1 121 ? 1.366 -20.887 -1.018 1.00 94.38 121 GLY A N 1
ATOM 960 C CA . GLY A 1 121 ? 2.203 -21.347 0.092 1.00 94.38 121 GLY A CA 1
ATOM 961 C C . GLY A 1 121 ? 2.992 -20.223 0.770 1.00 94.38 121 GLY A C 1
ATOM 962 O O . GLY A 1 121 ? 4.102 -20.458 1.240 1.00 94.38 121 GLY A O 1
ATOM 963 N N . ILE A 1 122 ? 2.437 -19.009 0.802 1.00 94.38 122 ILE A N 1
ATOM 964 C CA . ILE A 1 122 ? 3.089 -17.814 1.353 1.00 94.38 122 ILE A CA 1
ATOM 965 C C . ILE A 1 122 ? 2.432 -17.374 2.661 1.00 94.38 122 ILE A C 1
ATOM 967 O O . ILE A 1 122 ? 1.225 -17.526 2.863 1.00 94.38 122 ILE A O 1
ATOM 971 N N . GLU A 1 123 ? 3.225 -16.789 3.554 1.00 93.31 123 GLU A N 1
ATOM 972 C CA . GLU A 1 123 ? 2.733 -16.241 4.817 1.00 93.31 123 GLU A CA 1
ATOM 973 C C . GLU A 1 123 ? 2.348 -14.761 4.686 1.00 93.31 123 GLU A C 1
ATOM 975 O O . GLU A 1 123 ? 2.885 -14.017 3.863 1.00 93.31 123 GLU A O 1
ATOM 980 N N . LYS A 1 124 ? 1.400 -14.316 5.518 1.00 94.62 124 LYS A N 1
ATOM 981 C CA . LYS A 1 124 ? 1.006 -12.904 5.580 1.00 94.62 124 LYS A CA 1
ATOM 982 C C . LYS A 1 124 ? 2.092 -12.107 6.310 1.00 94.62 124 LYS A C 1
ATOM 984 O O . LYS A 1 124 ? 2.331 -12.337 7.492 1.00 94.62 124 LYS A O 1
ATOM 989 N N . GLU A 1 125 ? 2.699 -11.128 5.644 1.00 95.25 125 GLU A N 1
ATOM 990 C CA . GLU A 1 125 ? 3.641 -10.192 6.279 1.00 95.25 125 GLU A CA 1
ATOM 991 C C . GLU A 1 125 ? 2.901 -8.944 6.775 1.00 95.25 125 GLU A C 1
ATOM 993 O O . GLU A 1 125 ? 2.060 -8.404 6.047 1.00 95.25 125 GLU A O 1
ATOM 998 N N . LYS A 1 126 ? 3.253 -8.443 7.968 1.00 96.38 126 LYS A N 1
ATOM 999 C CA . LYS A 1 126 ? 2.710 -7.177 8.487 1.00 96.38 126 LYS A CA 1
ATOM 1000 C C . LYS A 1 126 ? 2.970 -6.030 7.512 1.00 96.38 126 LYS A C 1
ATOM 1002 O O . LYS A 1 126 ? 3.987 -5.993 6.826 1.00 96.38 126 LYS A O 1
ATOM 1007 N N . PHE A 1 127 ? 2.042 -5.091 7.483 1.00 95.50 127 PHE A N 1
ATOM 1008 C CA . PHE A 1 127 ? 2.135 -3.860 6.723 1.00 95.50 127 PHE A CA 1
ATOM 1009 C C . PHE A 1 127 ? 2.972 -2.838 7.497 1.00 95.50 127 PHE A C 1
ATOM 1011 O O . PHE A 1 127 ? 2.639 -2.492 8.638 1.00 95.50 127 PHE A O 1
ATOM 1018 N N . ILE A 1 128 ? 4.060 -2.369 6.890 1.00 95.69 128 ILE A N 1
ATOM 1019 C CA . ILE A 1 128 ? 4.994 -1.406 7.494 1.00 95.69 128 ILE A CA 1
ATOM 1020 C C . ILE A 1 128 ? 4.942 -0.053 6.769 1.00 95.69 128 ILE A C 1
ATOM 1022 O O . ILE A 1 128 ? 4.469 0.014 5.637 1.00 95.69 128 ILE A O 1
ATOM 1026 N N . PRO A 1 129 ? 5.429 1.048 7.375 1.00 94.69 129 PRO A N 1
ATOM 1027 C CA . PRO A 1 129 ? 5.336 2.375 6.766 1.00 94.69 129 PRO A CA 1
ATOM 1028 C C . PRO A 1 129 ? 5.881 2.494 5.336 1.00 94.69 129 PRO A C 1
ATOM 1030 O O . PRO A 1 129 ? 5.288 3.187 4.511 1.00 94.69 129 PRO A O 1
ATOM 1033 N N . SER A 1 130 ? 6.976 1.799 5.011 1.00 96.44 130 SER A N 1
ATOM 1034 C CA . SER A 1 130 ? 7.546 1.804 3.657 1.00 96.44 130 SER A CA 1
ATOM 1035 C C . SER A 1 130 ? 6.601 1.203 2.613 1.00 96.44 130 SER A C 1
ATOM 1037 O O . SER A 1 130 ? 6.642 1.620 1.458 1.00 96.44 130 SER A O 1
ATOM 1039 N N . ASP A 1 131 ? 5.691 0.302 2.990 1.00 97.00 131 ASP A N 1
ATOM 1040 C CA . ASP A 1 131 ? 4.740 -0.307 2.057 1.00 97.00 131 ASP A CA 1
ATOM 1041 C C . ASP A 1 131 ? 3.767 0.728 1.470 1.00 97.00 131 ASP A C 1
ATOM 1043 O O . ASP A 1 131 ? 3.441 0.659 0.285 1.00 97.00 131 ASP A O 1
ATOM 1047 N N . PHE A 1 132 ? 3.360 1.745 2.245 1.00 95.31 132 PHE A N 1
ATOM 1048 C CA . PHE A 1 132 ? 2.519 2.838 1.733 1.00 95.31 132 PHE A CA 1
ATOM 1049 C C . PHE A 1 132 ? 3.222 3.623 0.627 1.00 95.31 132 PHE A C 1
ATOM 1051 O O . PHE A 1 132 ? 2.614 3.959 -0.394 1.00 95.31 132 PHE A O 1
ATOM 1058 N N . TYR A 1 133 ? 4.514 3.889 0.811 1.00 95.81 133 TYR A N 1
ATOM 1059 C CA . TYR A 1 133 ? 5.327 4.591 -0.173 1.00 95.81 133 TYR A CA 1
ATOM 1060 C C . TYR A 1 133 ? 5.652 3.704 -1.379 1.00 95.81 133 TYR A C 1
ATOM 1062 O O . TYR A 1 133 ? 5.623 4.203 -2.501 1.00 95.81 133 TYR A O 1
ATOM 1070 N N . ASN A 1 134 ? 5.865 2.397 -1.188 1.00 96.94 134 ASN A N 1
ATOM 1071 C CA . ASN A 1 134 ? 6.025 1.437 -2.286 1.00 96.94 134 ASN A CA 1
ATOM 1072 C C . ASN A 1 134 ? 4.784 1.399 -3.184 1.00 96.94 134 ASN A C 1
ATOM 1074 O O . ASN A 1 134 ? 4.900 1.516 -4.404 1.00 96.94 134 ASN A O 1
ATOM 1078 N N . ILE A 1 135 ? 3.594 1.296 -2.582 1.00 96.00 135 ILE A N 1
ATOM 1079 C CA . ILE A 1 135 ? 2.326 1.334 -3.318 1.00 96.00 135 ILE A CA 1
ATOM 1080 C C . ILE A 1 135 ? 2.174 2.672 -4.042 1.00 96.00 135 ILE A C 1
ATOM 1082 O O . ILE A 1 135 ? 1.872 2.694 -5.233 1.00 96.00 135 ILE A O 1
ATOM 1086 N N . SER A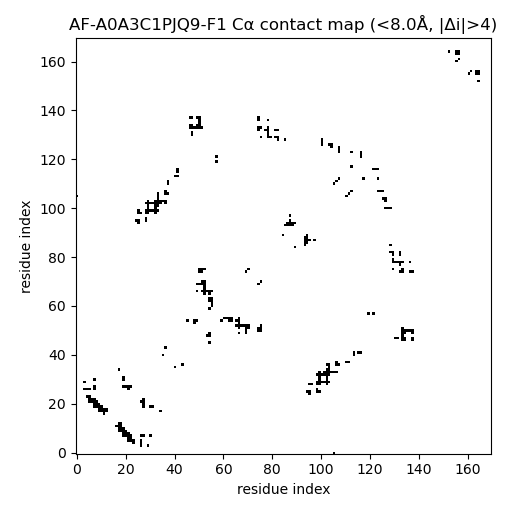 1 136 ? 2.424 3.787 -3.353 1.00 93.94 136 SER A N 1
ATOM 1087 C CA . SER A 1 136 ? 2.298 5.123 -3.944 1.00 93.94 136 SER A CA 1
ATOM 1088 C C . SER A 1 136 ? 3.268 5.331 -5.111 1.00 93.94 136 SER A C 1
ATOM 1090 O O . SER A 1 136 ? 2.877 5.873 -6.142 1.00 93.94 136 SER A O 1
ATOM 1092 N N . GLY A 1 137 ? 4.510 4.857 -4.988 1.00 94.00 137 GLY A N 1
ATOM 1093 C CA . GLY A 1 137 ? 5.511 4.910 -6.051 1.00 94.00 137 GLY A CA 1
ATOM 1094 C C . GLY A 1 137 ? 5.115 4.072 -7.265 1.00 94.00 137 GLY A C 1
ATOM 1095 O O . GLY A 1 137 ? 5.212 4.549 -8.395 1.00 94.00 137 GLY A O 1
ATOM 1096 N N . TYR A 1 138 ? 4.602 2.857 -7.045 1.00 93.75 138 TYR A N 1
ATOM 1097 C CA . TYR A 1 138 ? 4.070 2.026 -8.127 1.00 93.75 138 TYR A CA 1
ATOM 1098 C C . TYR A 1 138 ? 2.887 2.702 -8.836 1.00 93.75 138 TYR A C 1
ATOM 1100 O O . TYR A 1 138 ? 2.848 2.767 -10.066 1.00 93.75 138 TYR A O 1
ATOM 1108 N N . MET A 1 139 ? 1.951 3.268 -8.070 1.00 92.06 139 MET A N 1
ATOM 1109 C CA . MET A 1 139 ? 0.816 3.999 -8.632 1.00 92.06 139 MET A CA 1
ATOM 1110 C C . MET A 1 139 ? 1.278 5.213 -9.442 1.00 92.06 139 MET A C 1
ATOM 1112 O O . MET A 1 139 ? 0.812 5.394 -10.564 1.00 92.06 139 MET A O 1
ATOM 1116 N N . ALA A 1 140 ? 2.235 5.996 -8.939 1.00 91.69 140 ALA A N 1
ATOM 1117 C CA . ALA A 1 140 ? 2.806 7.124 -9.672 1.00 91.69 140 ALA A CA 1
ATOM 1118 C C . ALA A 1 140 ? 3.454 6.686 -10.997 1.00 91.69 140 ALA A C 1
ATOM 1120 O O . ALA A 1 140 ? 3.204 7.303 -12.032 1.00 91.69 140 ALA A O 1
ATOM 1121 N N . TYR A 1 141 ? 4.206 5.579 -10.999 1.00 89.81 141 TYR A N 1
ATOM 1122 C CA . TYR A 1 141 ? 4.751 4.992 -12.226 1.00 89.81 141 TYR A CA 1
ATOM 1123 C C . TYR A 1 141 ? 3.652 4.601 -13.226 1.00 89.81 141 TYR A C 1
ATOM 1125 O O . TYR A 1 141 ? 3.802 4.836 -14.423 1.00 89.81 141 TYR A O 1
ATOM 1133 N N . SER A 1 142 ? 2.525 4.050 -12.760 1.00 85.75 142 SER A N 1
ATOM 1134 C CA . SER A 1 142 ? 1.435 3.632 -13.654 1.00 85.75 142 SER A CA 1
ATOM 1135 C C . SER A 1 142 ? 0.826 4.786 -14.469 1.00 85.75 142 SER A C 1
ATOM 1137 O O . SER A 1 142 ? 0.358 4.558 -15.584 1.00 85.75 142 SER A O 1
ATOM 1139 N N . PHE A 1 143 ? 0.905 6.022 -13.959 1.00 85.50 143 PHE A N 1
ATOM 1140 C CA . PHE A 1 143 ? 0.487 7.243 -14.657 1.00 85.50 143 PHE A CA 1
ATOM 1141 C C . PHE A 1 143 ? 1.608 7.905 -15.473 1.00 85.50 143 PHE A C 1
ATOM 1143 O O . PHE A 1 143 ? 1.340 8.794 -16.279 1.00 85.50 143 PHE A O 1
ATOM 1150 N N . ALA A 1 144 ? 2.859 7.477 -15.305 1.00 85.12 144 ALA A N 1
ATOM 1151 C CA . ALA A 1 144 ? 4.013 8.058 -15.978 1.00 85.12 144 ALA A CA 1
ATOM 1152 C C . ALA A 1 144 ? 4.210 7.449 -17.380 1.00 85.12 144 ALA A C 1
ATOM 1154 O O . ALA A 1 144 ? 5.138 6.676 -17.630 1.00 85.12 144 ALA A O 1
ATOM 1155 N N . SER A 1 145 ? 3.322 7.812 -18.314 1.00 74.50 145 SER A N 1
ATOM 1156 C CA . SER A 1 145 ? 3.346 7.348 -19.713 1.00 74.50 145 SER A CA 1
ATOM 1157 C C . SER A 1 145 ? 4.676 7.624 -20.426 1.00 74.50 145 SER A C 1
ATOM 1159 O O . SER A 1 145 ? 5.096 6.823 -21.264 1.00 74.50 145 SER A O 1
ATOM 1161 N N . ALA A 1 146 ? 5.371 8.698 -20.040 1.00 77.12 146 ALA A N 1
ATOM 1162 C CA . ALA A 1 146 ? 6.670 9.098 -20.574 1.00 77.12 146 ALA A CA 1
ATOM 1163 C C . ALA A 1 146 ? 7.705 7.960 -20.556 1.00 77.12 146 ALA A C 1
ATOM 1165 O O . ALA A 1 146 ? 8.360 7.725 -21.567 1.00 77.12 146 ALA A O 1
ATOM 1166 N N . PHE A 1 147 ? 7.774 7.157 -19.485 1.00 75.44 147 PHE A N 1
ATOM 1167 C CA . PHE A 1 147 ? 8.729 6.039 -19.396 1.00 75.44 147 PHE A CA 1
ATOM 1168 C C . PHE A 1 147 ? 8.539 4.971 -20.478 1.00 75.44 147 PHE A C 1
ATOM 1170 O O . PHE A 1 147 ? 9.466 4.217 -20.764 1.00 75.44 147 PHE A O 1
ATOM 1177 N N . LYS A 1 148 ? 7.342 4.875 -21.063 1.00 76.19 148 LYS A N 1
ATOM 1178 C CA . LYS A 1 148 ? 7.042 3.923 -22.139 1.00 76.19 148 LYS A CA 1
ATOM 1179 C C . LYS A 1 148 ? 7.258 4.538 -23.516 1.00 76.19 148 LYS A C 1
ATOM 1181 O O . LYS A 1 148 ? 7.641 3.831 -24.441 1.00 76.19 148 LYS A O 1
ATOM 1186 N N . ILE A 1 149 ? 6.989 5.834 -23.644 1.00 83.38 149 ILE A N 1
ATOM 1187 C CA . ILE A 1 149 ? 6.919 6.519 -24.934 1.00 83.38 149 ILE A CA 1
ATOM 1188 C C . ILE A 1 149 ? 8.270 7.140 -25.298 1.00 83.38 149 ILE A C 1
ATOM 1190 O O . ILE A 1 149 ? 8.772 6.910 -26.395 1.00 83.38 149 ILE A O 1
ATOM 1194 N N . GLU A 1 150 ? 8.904 7.866 -24.377 1.00 85.38 150 GLU A N 1
ATOM 1195 C CA . GLU A 1 150 ? 10.134 8.615 -24.65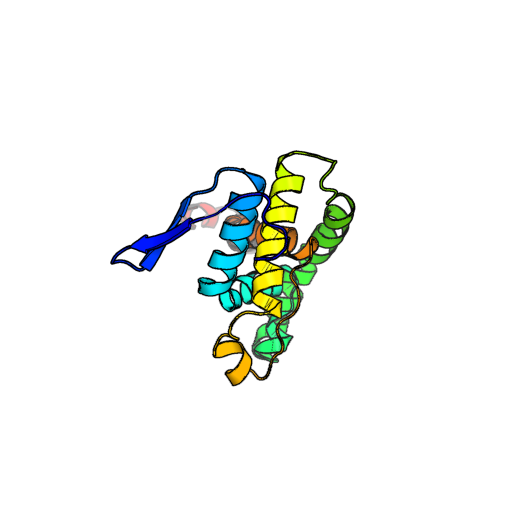8 1.00 85.38 150 GLU A CA 1
ATOM 1196 C C . GLU A 1 150 ? 11.296 7.741 -25.150 1.00 85.38 150 GLU A C 1
ATOM 1198 O O . GLU A 1 150 ? 11.944 8.143 -26.114 1.00 85.38 150 GLU A O 1
ATOM 1203 N N . PRO A 1 151 ? 11.562 6.531 -24.610 1.00 87.06 151 PRO A N 1
ATOM 1204 C CA . PRO A 1 151 ? 12.639 5.692 -25.138 1.00 87.06 151 PRO A CA 1
ATOM 1205 C C . PRO A 1 151 ? 12.425 5.285 -26.601 1.00 87.06 151 PRO A C 1
ATOM 1207 O O . PRO A 1 151 ? 13.386 5.167 -27.360 1.00 87.06 151 PRO A O 1
ATOM 1210 N N . ILE A 1 152 ? 11.168 5.078 -27.010 1.00 86.56 152 ILE A N 1
ATOM 1211 C CA . ILE A 1 152 ? 10.816 4.724 -28.390 1.00 86.56 152 ILE A CA 1
ATOM 1212 C C . ILE A 1 152 ? 11.026 5.935 -29.302 1.00 86.56 152 ILE A C 1
ATOM 1214 O O . ILE A 1 152 ? 11.659 5.802 -30.349 1.00 86.56 152 ILE A O 1
ATOM 1218 N N . VAL A 1 153 ? 10.553 7.109 -28.877 1.00 87.94 153 VAL A N 1
ATOM 1219 C CA . VAL A 1 153 ? 10.715 8.370 -29.615 1.00 87.94 153 VAL A CA 1
ATOM 1220 C C . VAL A 1 153 ? 12.190 8.710 -29.791 1.00 87.94 153 VAL A C 1
ATOM 1222 O O . VAL A 1 153 ? 12.628 8.954 -30.913 1.00 87.94 153 VAL A O 1
ATOM 1225 N N . SER A 1 154 ? 12.974 8.651 -28.713 1.00 89.19 154 SER A N 1
ATOM 1226 C CA . SER A 1 154 ? 14.417 8.904 -28.743 1.00 89.19 154 SER A CA 1
ATOM 1227 C C . SER A 1 154 ? 15.133 7.943 -29.685 1.00 89.19 154 SER A C 1
ATOM 1229 O O . SER A 1 154 ? 15.929 8.376 -30.510 1.00 89.19 154 SER A O 1
ATOM 1231 N N . LYS A 1 155 ? 14.795 6.647 -29.647 1.00 89.12 155 LYS A N 1
ATOM 1232 C CA . LYS A 1 155 ? 15.384 5.660 -30.557 1.00 89.12 155 LYS A CA 1
ATOM 1233 C C . LYS A 1 155 ? 15.067 5.959 -32.023 1.00 89.12 155 LYS A C 1
ATOM 1235 O O . LYS A 1 155 ? 15.942 5.799 -32.872 1.00 89.12 155 LYS A O 1
ATOM 1240 N N . VAL A 1 156 ? 13.839 6.375 -32.340 1.00 89.88 156 VAL A N 1
ATOM 1241 C CA . VAL A 1 156 ? 13.480 6.728 -33.722 1.00 89.88 156 VAL A CA 1
ATOM 1242 C C . VAL A 1 156 ? 14.161 8.014 -34.164 1.00 89.88 156 VAL A C 1
ATOM 1244 O O . VAL A 1 156 ? 14.706 8.043 -35.264 1.00 89.88 156 VAL A O 1
ATOM 1247 N N . PHE A 1 157 ? 14.221 9.025 -33.302 1.00 89.69 157 PHE A N 1
ATOM 1248 C CA . PHE A 1 157 ? 14.968 10.247 -33.576 1.00 89.69 157 PHE A CA 1
ATOM 1249 C C . PHE A 1 157 ? 16.455 9.966 -33.849 1.00 89.69 157 PHE A C 1
ATOM 1251 O O . PHE A 1 157 ? 17.000 10.456 -34.835 1.00 89.69 157 PHE A O 1
ATOM 1258 N N . GLU A 1 158 ? 17.106 9.144 -33.022 1.00 92.19 158 GLU A N 1
ATOM 1259 C CA . GLU A 1 158 ? 18.525 8.801 -33.176 1.00 92.19 158 GLU A CA 1
ATOM 1260 C C . GLU A 1 158 ? 18.812 7.986 -34.445 1.00 92.19 158 GLU A C 1
ATOM 1262 O O . GLU A 1 158 ? 19.858 8.167 -35.066 1.00 92.19 158 GLU A O 1
ATOM 1267 N N . GLN A 1 159 ? 17.907 7.082 -34.836 1.00 92.69 159 GLN A N 1
ATOM 1268 C CA . GLN A 1 159 ? 18.118 6.191 -35.983 1.00 92.69 159 GLN A CA 1
ATOM 1269 C C . GLN A 1 159 ? 17.662 6.785 -37.319 1.00 92.69 159 GLN A C 1
ATOM 1271 O O . GLN A 1 159 ? 18.279 6.503 -38.346 1.00 92.69 159 GLN A O 1
ATOM 1276 N N . TYR A 1 160 ? 16.592 7.578 -37.318 1.00 89.88 160 TYR A N 1
ATOM 1277 C CA . TYR A 1 160 ? 15.903 8.017 -38.535 1.00 89.88 160 TYR A CA 1
ATOM 1278 C C . TYR A 1 160 ? 15.741 9.543 -38.634 1.00 89.88 160 TYR A C 1
ATOM 1280 O O . TYR A 1 160 ? 15.227 10.041 -39.634 1.00 89.88 160 TYR A O 1
ATOM 1288 N N . GLY A 1 161 ? 16.203 10.305 -37.639 1.00 86.19 161 GLY A N 1
ATOM 1289 C CA . GLY A 1 161 ? 16.113 11.764 -37.627 1.00 86.19 161 GLY A CA 1
ATOM 1290 C C . GLY A 1 161 ? 14.691 12.281 -37.390 1.00 86.19 161 GLY A C 1
ATOM 1291 O O . GLY A 1 161 ? 13.805 11.573 -36.917 1.00 86.19 161 GLY A O 1
ATOM 1292 N N . THR A 1 162 ? 14.460 13.557 -37.702 1.00 88.44 162 THR A N 1
ATOM 1293 C CA . THR A 1 162 ? 13.183 14.236 -37.419 1.00 88.44 162 THR A CA 1
ATOM 1294 C C . THR A 1 162 ? 12.065 13.916 -38.407 1.00 88.44 162 THR A C 1
ATOM 1296 O O . THR A 1 162 ? 10.920 14.267 -38.142 1.00 88.44 162 THR A O 1
ATOM 1299 N N . GLU A 1 163 ? 12.378 13.296 -39.546 1.00 89.25 163 GLU A N 1
ATOM 1300 C CA . GLU A 1 163 ? 11.432 13.082 -40.652 1.00 89.25 163 GLU A CA 1
ATOM 1301 C C . GLU A 1 163 ? 10.245 12.195 -40.250 1.00 89.25 163 GLU A C 1
ATOM 1303 O O . GLU A 1 163 ? 9.121 12.463 -40.659 1.00 89.25 163 GLU A O 1
ATOM 1308 N N . TYR A 1 164 ? 10.476 11.210 -39.377 1.00 82.62 164 TYR A N 1
ATOM 1309 C CA . TYR A 1 164 ? 9.478 1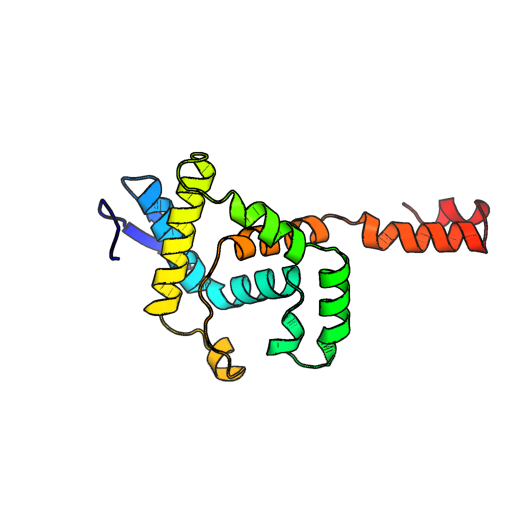0.215 -38.963 1.00 82.62 164 TYR A CA 1
ATOM 1310 C C . TYR A 1 164 ? 8.804 10.527 -37.619 1.00 82.62 164 TYR A C 1
ATOM 1312 O O . TYR A 1 164 ? 7.938 9.779 -37.169 1.00 82.62 164 TYR A O 1
ATOM 1320 N N . LEU A 1 165 ? 9.187 11.622 -36.951 1.00 82.50 165 LEU A N 1
ATOM 1321 C CA . LEU A 1 165 ? 8.553 12.034 -35.694 1.00 82.50 165 LEU A CA 1
ATOM 1322 C C . LEU A 1 165 ? 7.063 12.404 -35.850 1.00 82.50 165 LEU A C 1
ATOM 1324 O O . LEU A 1 165 ? 6.286 12.005 -34.982 1.00 82.50 165 LEU A O 1
ATOM 1328 N N . PRO A 1 166 ? 6.624 13.099 -36.923 1.00 85.81 166 PRO A N 1
ATOM 1329 C CA . PRO A 1 166 ? 5.209 13.426 -37.119 1.00 85.81 166 PRO A CA 1
ATOM 1330 C C . PRO A 1 166 ? 4.294 12.198 -37.254 1.00 85.81 166 PRO A C 1
ATOM 1332 O O . PRO A 1 166 ? 3.131 12.260 -36.861 1.00 85.81 166 PRO A O 1
ATOM 1335 N N . ASP A 1 167 ? 4.816 11.075 -37.756 1.00 83.69 167 ASP A N 1
ATOM 1336 C CA . ASP A 1 167 ? 4.049 9.839 -37.966 1.00 83.69 167 ASP A CA 1
ATOM 1337 C C . ASP A 1 167 ? 3.735 9.095 -36.659 1.00 83.69 167 ASP A C 1
ATOM 1339 O O . ASP A 1 167 ? 2.907 8.183 -36.641 1.00 83.69 167 ASP A O 1
ATOM 1343 N N . MET A 1 168 ? 4.372 9.473 -35.546 1.00 76.25 168 MET A N 1
ATOM 1344 C CA . MET A 1 168 ? 4.163 8.813 -34.258 1.00 76.25 168 MET A CA 1
ATOM 1345 C C . MET A 1 168 ? 2.869 9.223 -33.544 1.00 76.25 168 MET A C 1
ATOM 1347 O O . MET A 1 168 ? 2.491 8.561 -32.579 1.00 76.25 168 MET A O 1
ATOM 1351 N N . GLY A 1 169 ? 2.174 10.268 -34.011 1.00 69.75 169 GLY A N 1
ATOM 1352 C CA . GLY A 1 169 ? 0.856 10.660 -33.489 1.00 69.75 169 GLY A CA 1
ATOM 1353 C C . GLY A 1 169 ? 0.833 10.995 -31.991 1.00 69.75 169 GLY A C 1
ATOM 1354 O O . GLY A 1 169 ? -0.207 10.826 -31.351 1.00 69.75 169 GLY A O 1
ATOM 1355 N N . ILE A 1 170 ? 1.979 11.416 -31.449 1.00 62.59 170 ILE A N 1
ATOM 1356 C CA . ILE A 1 170 ? 2.187 11.833 -30.054 1.00 62.59 170 ILE A CA 1
ATOM 1357 C C . ILE A 1 170 ? 2.071 13.347 -29.944 1.00 62.59 170 ILE A C 1
ATOM 1359 O O . ILE A 1 170 ? 2.565 14.033 -30.868 1.00 62.59 170 ILE A O 1
#

Mean predicted aligned error: 5.17 Å

Secondary structure (DSSP, 8-state):
-TT-SS-EEEEE-TT--EEEEESSHHHHHHHHHHHHHHHHHHHHHHHHHHHHT-SHHHH-GGGHHHHHHHHHTTHHHHHHHHHTT--GGG-HHHHHHHHHHHHHHHHHHHSPPPHHHHHHT-PPPPP-HHHHHHHHHHHHHHH-THHHHHHHHHHHHHHHGGGGSGGG--

Solvent-accessible surface area (backbone atoms only — not comparable to full-atom values): 9499 Å² total; per-residue (Å²): 118,93,88,54,89,63,75,68,49,76,48,63,51,100,85,66,52,77,46,81,49,51,87,43,70,53,46,39,30,18,50,47,21,24,53,48,34,71,77,38,41,69,62,55,52,51,42,28,23,50,12,48,30,48,45,27,82,74,70,35,77,88,32,44,65,59,17,50,52,30,47,72,71,39,31,39,63,51,11,53,59,55,33,74,68,71,40,53,89,75,36,73,69,43,33,39,50,51,28,18,41,51,16,28,35,52,29,69,75,73,44,86,80,60,67,66,37,67,76,64,73,51,81,88,74,80,74,53,69,32,41,60,40,7,32,50,43,39,53,54,53,75,72,45,59,58,80,69,46,50,64,55,52,52,51,44,38,75,75,62,39,75,80,60,57,75,79,66,78,122

Foldseek 3Di:
DPPDPDDKDWDADPVRDIDIDDPDLLNRLLQVLQVCCQVQVVVLVVLLCQLQLNVCVQVNDVCNVSSVVNVVVCQLVVLVVVLVVLDLVNDVVSVSVVSSLNSNQVCLVPNDDDVSCVVSVHHRDRDGSSSVSSNVNSVVVVPPCCVVPVVVLVVCCVPPNDPCNVVVVD